Protein AF-A0A2A2EGV1-F1 (afdb_monomer_lite)

pLDDT: mean 85.24, std 10.09, range [55.56, 93.69]

Foldseek 3Di:
DDWDWDDDPQKIKIKDWDFDPDPPTDIDIDIDIHHNDD

Sequence (38 aa):
MHTTTKRAGGAVFIIHHARLRTHGGGSVTSYIAQPHHN

Structure (mmCIF, N/CA/C/O backbone):
data_AF-A0A2A2EGV1-F1
#
_entry.id   AF-A0A2A2EGV1-F1
#
loop_
_atom_site.group_PDB
_atom_site.id
_atom_site.type_symbol
_atom_site.label_atom_id
_atom_site.label_alt_id
_atom_site.label_comp_id
_atom_site.label_asym_id
_atom_site.label_entity_id
_atom_site.label_seq_id
_atom_site.pdbx_PDB_ins_code
_atom_site.Cartn_x
_atom_site.Cartn_y
_atom_site.Cartn_z
_atom_site.occupancy
_atom_site.B_iso_or_equiv
_atom_site.auth_seq_id
_atom_site.auth_comp_id
_atom_site.auth_asym_id
_atom_site.auth_atom_id
_atom_site.pdbx_PDB_model_num
ATOM 1 N N . MET A 1 1 ? 5.183 -9.207 -7.826 1.00 79.75 1 MET A N 1
ATOM 2 C CA . MET A 1 1 ? 4.052 -8.522 -7.167 1.00 79.75 1 MET A CA 1
ATOM 3 C C . MET A 1 1 ? 4.106 -8.906 -5.703 1.00 79.75 1 MET A C 1
ATOM 5 O O . MET A 1 1 ? 4.399 -10.063 -5.434 1.00 79.75 1 MET A O 1
ATOM 9 N N . HIS A 1 2 ? 3.926 -7.956 -4.791 1.00 89.88 2 HIS A N 1
ATOM 10 C CA . HIS A 1 2 ? 3.9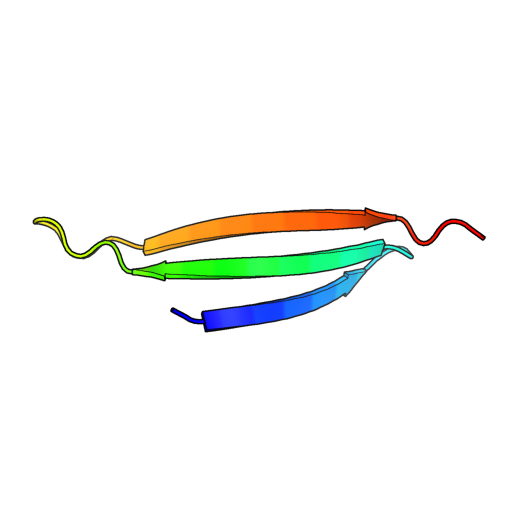67 -8.208 -3.348 1.00 89.88 2 HIS A CA 1
ATOM 11 C C . HIS A 1 2 ? 2.780 -7.515 -2.684 1.00 89.88 2 HIS A C 1
ATOM 13 O O . HIS A 1 2 ? 2.486 -6.371 -3.023 1.00 89.88 2 HIS A O 1
ATOM 19 N N . THR A 1 3 ? 2.122 -8.195 -1.749 1.00 92.38 3 THR A N 1
ATOM 20 C CA . THR A 1 3 ? 1.003 -7.650 -0.978 1.00 92.38 3 THR A CA 1
ATOM 21 C C . THR A 1 3 ? 1.360 -7.657 0.500 1.00 92.38 3 THR A C 1
ATOM 23 O O . THR A 1 3 ? 1.875 -8.655 0.997 1.00 92.38 3 THR A O 1
ATOM 26 N N . THR A 1 4 ? 1.069 -6.562 1.202 1.00 93.69 4 THR A N 1
ATOM 27 C CA . THR A 1 4 ? 1.224 -6.469 2.658 1.00 93.69 4 THR A CA 1
ATOM 28 C C . THR A 1 4 ? -0.088 -6.074 3.313 1.00 93.69 4 THR A C 1
ATOM 30 O O . THR A 1 4 ? -0.865 -5.299 2.758 1.00 93.69 4 THR A O 1
ATOM 33 N N . THR A 1 5 ? -0.323 -6.59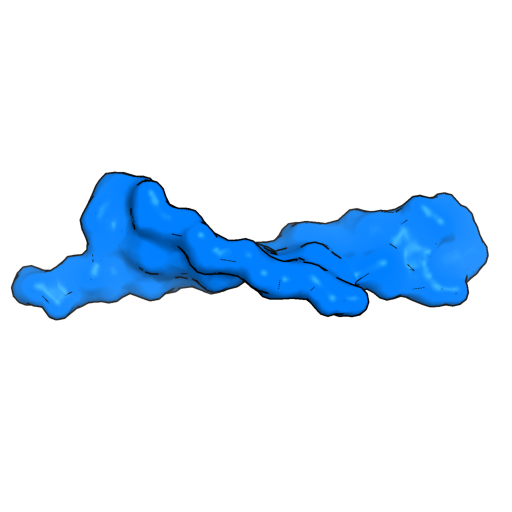6 4.514 1.00 93.00 5 THR A N 1
ATOM 34 C CA . THR A 1 5 ? -1.488 -6.241 5.325 1.00 93.00 5 THR A CA 1
ATOM 35 C C . THR A 1 5 ? -1.029 -5.441 6.532 1.00 93.00 5 THR A C 1
ATOM 37 O O . THR A 1 5 ? -0.107 -5.855 7.237 1.00 93.00 5 THR A O 1
ATOM 40 N N . LYS A 1 6 ? -1.672 -4.301 6.792 1.00 92.62 6 LYS A N 1
ATOM 41 C CA . LYS A 1 6 ? -1.409 -3.467 7.974 1.00 92.62 6 LYS A CA 1
ATOM 42 C C . LYS A 1 6 ? -2.694 -3.200 8.741 1.00 92.62 6 LYS A C 1
ATOM 44 O O . LYS A 1 6 ? -3.767 -3.141 8.153 1.00 92.62 6 LYS A O 1
ATOM 49 N N . ARG A 1 7 ? -2.586 -3.028 10.056 1.00 91.94 7 ARG A N 1
ATOM 50 C CA . ARG A 1 7 ? -3.701 -2.623 10.919 1.00 91.94 7 ARG A CA 1
ATOM 51 C C . ARG A 1 7 ? -3.394 -1.247 11.492 1.00 91.94 7 ARG A C 1
ATOM 53 O O . ARG A 1 7 ? -2.314 -1.063 12.047 1.00 91.94 7 ARG A O 1
ATOM 60 N N . ALA A 1 8 ? -4.312 -0.299 11.344 1.00 88.31 8 ALA A N 1
ATOM 61 C CA . ALA A 1 8 ? -4.191 1.032 11.935 1.00 88.31 8 ALA A CA 1
ATOM 62 C C . ALA A 1 8 ? -5.584 1.604 12.213 1.00 88.31 8 ALA A C 1
ATOM 64 O O . ALA A 1 8 ? -6.476 1.471 11.381 1.00 88.31 8 ALA A O 1
ATOM 65 N N . GLY A 1 9 ? -5.778 2.212 13.388 1.00 87.50 9 GLY A N 1
ATOM 66 C CA . GLY A 1 9 ? -7.023 2.916 13.726 1.00 87.50 9 GLY A CA 1
ATOM 67 C C . GLY A 1 9 ? -8.300 2.073 13.612 1.00 87.50 9 GLY A C 1
ATOM 68 O O . GLY A 1 9 ? -9.319 2.589 13.178 1.00 87.50 9 GLY A O 1
ATOM 69 N N . GLY A 1 10 ? -8.246 0.772 13.926 1.00 88.00 10 GLY A N 1
ATOM 70 C CA . GLY A 1 10 ? -9.408 -0.120 13.792 1.00 88.00 10 GLY A CA 1
ATOM 71 C C . GLY A 1 10 ? -9.757 -0.506 12.349 1.00 88.00 10 GLY A C 1
ATOM 72 O O . GLY A 1 10 ? -10.783 -1.132 12.123 1.00 88.00 10 GLY A O 1
ATOM 73 N N . ALA A 1 11 ? -8.914 -0.180 11.370 1.00 89.88 11 ALA A N 1
ATOM 74 C CA . ALA A 1 11 ? -9.062 -0.621 9.988 1.00 89.88 11 ALA A CA 1
ATOM 75 C C . ALA A 1 11 ? -7.934 -1.579 9.584 1.00 89.88 11 ALA A C 1
ATOM 77 O O . ALA A 1 11 ? -6.798 -1.497 10.074 1.00 89.88 11 ALA A O 1
ATOM 78 N N . VAL A 1 12 ? -8.252 -2.485 8.661 1.00 93.50 12 VAL A N 1
ATOM 79 C CA . VAL A 1 12 ? -7.285 -3.357 7.989 1.00 93.50 12 VAL A CA 1
ATOM 80 C C . VAL A 1 12 ? -7.001 -2.788 6.602 1.00 93.50 12 VAL A C 1
ATOM 82 O O . VAL A 1 12 ? -7.913 -2.537 5.826 1.00 93.50 12 VAL A O 1
ATOM 85 N N . PHE A 1 13 ? -5.729 -2.597 6.277 1.00 92.88 13 PHE A N 1
ATOM 86 C CA . PHE A 1 13 ? -5.263 -2.103 4.987 1.00 92.88 13 PHE A CA 1
ATOM 87 C C . PHE A 1 13 ? -4.618 -3.246 4.218 1.00 92.88 13 PHE A C 1
ATOM 89 O O . PHE A 1 13 ? -3.645 -3.831 4.697 1.00 92.88 13 PHE A O 1
ATOM 96 N N . ILE A 1 14 ? -5.126 -3.532 3.022 1.00 93.31 14 ILE A N 1
ATOM 97 C CA . ILE A 1 14 ? -4.512 -4.477 2.084 1.00 93.31 14 ILE A CA 1
ATOM 98 C C . ILE A 1 14 ? -3.776 -3.653 1.033 1.00 93.31 14 ILE A C 1
ATOM 100 O O . ILE A 1 14 ? -4.408 -2.953 0.242 1.00 93.31 14 ILE A O 1
ATOM 104 N N . ILE A 1 15 ? -2.447 -3.710 1.047 1.00 93.38 15 ILE A N 1
ATOM 105 C CA . ILE A 1 15 ? -1.564 -2.871 0.238 1.00 93.38 15 ILE A CA 1
ATOM 106 C C . ILE A 1 15 ? -0.919 -3.732 -0.846 1.00 93.38 15 ILE A C 1
ATOM 108 O O . ILE A 1 15 ? -0.200 -4.681 -0.540 1.00 93.38 15 ILE A O 1
ATOM 112 N N . HIS A 1 16 ? -1.139 -3.384 -2.108 1.00 92.69 16 HIS A N 1
ATOM 113 C CA . HIS A 1 16 ? -0.591 -4.070 -3.271 1.00 92.69 16 HIS A CA 1
ATOM 114 C C . HIS A 1 16 ? 0.556 -3.267 -3.877 1.00 92.69 16 HIS A C 1
ATOM 116 O O . HIS A 1 16 ? 0.399 -2.093 -4.202 1.00 92.69 16 HIS A O 1
ATOM 122 N N . HIS A 1 17 ? 1.691 -3.927 -4.094 1.00 90.19 17 HIS A N 1
ATOM 123 C CA . HIS A 1 17 ? 2.855 -3.380 -4.780 1.00 90.19 17 HIS A CA 1
ATOM 124 C C . HIS A 1 17 ? 3.077 -4.119 -6.103 1.00 90.19 17 HIS A C 1
ATOM 126 O O . HIS A 1 17 ? 3.430 -5.311 -6.144 1.00 90.19 17 H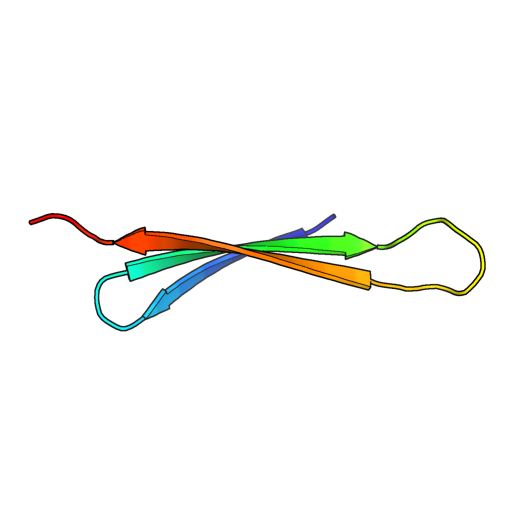IS A O 1
ATOM 132 N N . ALA A 1 18 ? 2.906 -3.396 -7.205 1.00 90.44 18 ALA A N 1
ATOM 133 C CA . ALA A 1 18 ? 3.126 -3.894 -8.553 1.00 90.44 18 ALA A CA 1
ATOM 134 C C . ALA A 1 18 ? 4.329 -3.185 -9.183 1.00 90.44 18 ALA A C 1
ATOM 136 O O . ALA A 1 18 ? 4.382 -1.960 -9.240 1.00 90.44 18 ALA A O 1
ATOM 137 N N . ARG A 1 19 ? 5.303 -3.956 -9.683 1.00 89.19 19 ARG A N 1
ATOM 138 C CA . ARG A 1 19 ? 6.359 -3.408 -10.544 1.00 89.19 19 ARG A CA 1
ATOM 139 C C . ARG A 1 19 ? 5.794 -3.226 -11.946 1.00 89.19 19 ARG A C 1
ATOM 141 O O . ARG A 1 19 ? 5.233 -4.171 -12.502 1.00 89.19 19 ARG A O 1
ATOM 148 N N . LEU A 1 20 ? 5.961 -2.037 -12.508 1.00 86.19 20 LEU A N 1
ATOM 149 C CA . LEU A 1 20 ? 5.609 -1.756 -13.892 1.00 86.19 20 LEU A CA 1
ATOM 150 C C . LEU A 1 20 ? 6.698 -2.340 -14.792 1.00 86.19 20 LEU A C 1
ATOM 152 O O . LEU A 1 20 ? 7.882 -2.078 -14.598 1.00 86.19 20 LEU A O 1
ATOM 156 N N . ARG A 1 21 ? 6.297 -3.174 -15.756 1.00 79.88 21 ARG A N 1
ATOM 157 C CA . ARG A 1 21 ? 7.226 -3.844 -16.687 1.00 79.88 21 ARG A CA 1
ATOM 158 C C . ARG A 1 21 ? 7.538 -3.011 -17.934 1.00 79.88 21 ARG A C 1
ATOM 160 O O . ARG A 1 21 ? 8.281 -3.472 -18.792 1.00 79.88 21 ARG A O 1
ATOM 167 N N . THR A 1 22 ? 6.971 -1.814 -18.051 1.00 77.81 22 THR A N 1
ATOM 168 C CA . THR A 1 22 ? 7.172 -0.904 -19.184 1.00 77.81 22 THR A CA 1
ATOM 169 C C . THR A 1 22 ? 8.351 0.048 -18.947 1.00 77.81 22 THR A C 1
ATOM 171 O O . THR A 1 22 ? 8.787 0.235 -17.809 1.00 77.81 22 THR A O 1
ATOM 174 N N . HIS A 1 23 ? 8.915 0.577 -20.045 1.00 55.56 23 HIS A N 1
ATOM 175 C CA . HIS A 1 23 ? 10.153 1.372 -20.089 1.00 55.56 23 HIS A CA 1
ATOM 176 C C . HIS A 1 23 ? 10.216 2.414 -18.959 1.00 55.56 23 HIS A C 1
ATOM 178 O O . HIS A 1 23 ? 9.390 3.319 -18.908 1.00 55.56 23 HIS A O 1
ATOM 184 N N . GLY A 1 24 ? 11.194 2.272 -18.058 1.00 68.81 24 GLY A N 1
ATOM 185 C CA . GLY A 1 24 ? 11.454 3.234 -16.979 1.00 68.81 24 GLY A CA 1
ATOM 186 C C . GLY A 1 24 ? 11.496 2.654 -15.564 1.00 68.81 24 GLY A C 1
ATOM 187 O O . GLY A 1 24 ? 11.919 3.357 -14.656 1.00 68.81 24 GLY A O 1
ATOM 188 N N . GLY A 1 25 ? 11.115 1.385 -15.359 1.00 79.81 25 GLY A N 1
ATOM 189 C CA . GLY A 1 25 ? 11.292 0.717 -14.062 1.00 79.81 25 GLY A CA 1
ATOM 190 C C . GLY A 1 25 ? 10.512 1.390 -12.927 1.00 79.81 25 GLY A C 1
ATOM 191 O O . GLY A 1 25 ? 11.084 1.786 -11.919 1.00 79.81 25 GLY A O 1
ATOM 192 N N . GLY A 1 26 ? 9.197 1.540 -13.094 1.00 83.75 26 GLY A N 1
ATOM 193 C CA . GLY A 1 26 ? 8.321 2.121 -12.074 1.00 83.75 26 GLY A CA 1
ATOM 194 C C . GLY A 1 26 ? 7.722 1.086 -11.118 1.00 83.75 26 GLY A C 1
ATOM 195 O O . GLY A 1 26 ? 7.737 -0.124 -11.364 1.00 83.75 26 GLY A O 1
ATOM 196 N N . SER A 1 27 ? 7.111 1.565 -10.036 1.00 87.81 27 SER A N 1
ATOM 197 C CA . SER A 1 27 ? 6.238 0.748 -9.191 1.00 87.81 27 SER A CA 1
ATOM 198 C C . SER A 1 27 ? 4.960 1.504 -8.852 1.00 87.81 27 SER A C 1
ATOM 200 O O . SER A 1 27 ? 4.996 2.711 -8.632 1.00 87.81 27 SER A O 1
ATOM 202 N N . VAL A 1 28 ? 3.841 0.788 -8.820 1.00 86.94 28 VAL A N 1
ATOM 203 C CA . VAL A 1 28 ? 2.548 1.300 -8.366 1.00 86.94 28 VAL A CA 1
ATOM 204 C C . VAL A 1 28 ? 2.235 0.654 -7.029 1.00 86.94 28 VAL A C 1
ATOM 206 O O . VAL A 1 28 ? 2.379 -0.562 -6.869 1.00 86.94 28 VAL A O 1
ATOM 209 N N . THR A 1 29 ? 1.804 1.480 -6.080 1.00 90.25 29 THR A N 1
ATOM 210 C CA . THR A 1 29 ? 1.268 1.026 -4.799 1.00 90.25 29 THR A CA 1
ATOM 211 C C . THR A 1 29 ? -0.190 1.449 -4.699 1.00 90.25 29 THR A C 1
ATOM 213 O O . THR A 1 29 ? -0.493 2.631 -4.836 1.00 90.25 29 THR A O 1
ATOM 216 N N . SER A 1 30 ? -1.085 0.494 -4.461 1.00 90.50 30 SER A N 1
ATOM 217 C CA . SER A 1 30 ? -2.506 0.740 -4.196 1.00 90.50 30 SER A CA 1
ATOM 218 C C . SER A 1 30 ? -2.912 0.093 -2.87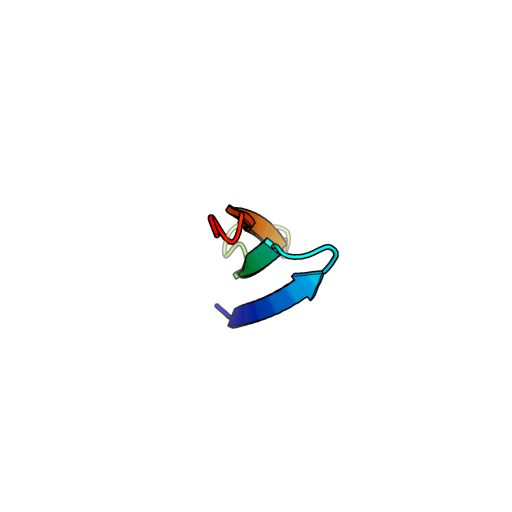7 1.00 90.50 30 SER A C 1
ATOM 220 O O . SER A 1 30 ? -2.287 -0.873 -2.438 1.00 90.50 30 SER A O 1
ATOM 222 N N . TYR A 1 31 ? -3.942 0.620 -2.219 1.00 91.12 31 TYR A N 1
ATOM 223 C CA . TYR A 1 31 ? -4.467 0.025 -0.995 1.00 91.12 31 TYR A CA 1
ATOM 224 C C . TYR A 1 31 ? -5.988 0.104 -0.932 1.00 91.12 31 TYR A C 1
ATOM 226 O O . TYR A 1 31 ? -6.598 1.001 -1.510 1.00 91.12 31 TYR A O 1
ATOM 234 N N . ILE A 1 32 ? -6.583 -0.837 -0.204 1.00 91.81 32 ILE A N 1
ATOM 235 C CA . ILE A 1 32 ? -7.995 -0.805 0.180 1.00 91.81 32 ILE A CA 1
ATOM 236 C C . ILE A 1 32 ? -8.046 -0.837 1.704 1.00 91.81 32 ILE A C 1
ATOM 238 O O . ILE A 1 32 ? -7.399 -1.684 2.326 1.00 91.81 32 ILE A O 1
ATOM 242 N N . ALA A 1 33 ? -8.790 0.100 2.290 1.00 90.19 33 ALA A N 1
ATOM 243 C CA . ALA A 1 33 ? -9.084 0.123 3.715 1.00 90.19 33 ALA A CA 1
ATOM 244 C C . ALA A 1 33 ? -10.396 -0.626 3.969 1.00 90.19 33 ALA A C 1
ATOM 246 O O . ALA A 1 33 ? -11.426 -0.315 3.376 1.00 90.19 33 ALA A O 1
ATOM 247 N N . GLN A 1 34 ? -10.344 -1.612 4.853 1.00 89.12 34 GLN A N 1
ATOM 248 C CA . GLN A 1 34 ? -11.499 -2.335 5.358 1.00 89.12 34 GLN A CA 1
ATOM 249 C C . GLN A 1 34 ? -11.748 -1.853 6.790 1.00 89.12 34 GLN A C 1
ATOM 251 O O . GLN A 1 34 ? -10.982 -2.221 7.690 1.00 89.12 34 GLN A O 1
ATOM 256 N N . PRO A 1 35 ? -12.751 -0.986 7.020 1.00 79.75 35 PRO A N 1
ATOM 257 C CA . PRO A 1 35 ? -13.134 -0.612 8.373 1.00 79.75 35 PRO A CA 1
ATOM 258 C C . PRO A 1 35 ? -13.644 -1.854 9.106 1.00 79.75 35 PRO A C 1
ATOM 260 O O . PRO A 1 35 ? -14.438 -2.625 8.565 1.00 79.75 35 PRO A O 1
ATOM 263 N N . HIS A 1 36 ? -1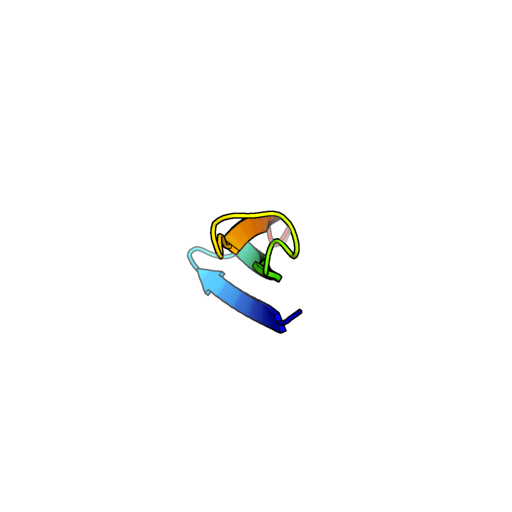3.175 -2.063 10.333 1.00 69.31 36 HIS A N 1
ATOM 264 C CA . HIS A 1 36 ? -13.704 -3.115 11.187 1.00 69.31 36 HIS A CA 1
ATOM 265 C C . HIS A 1 36 ? -15.069 -2.641 11.702 1.00 69.31 36 HIS A C 1
ATOM 267 O O . HIS A 1 36 ? -15.143 -1.862 1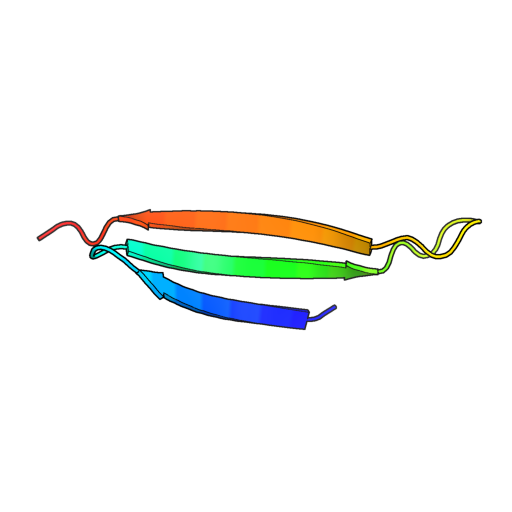2.649 1.00 69.31 36 HIS A O 1
ATOM 273 N N . HIS A 1 37 ? -16.144 -3.039 11.019 1.00 60.03 37 HIS A N 1
ATOM 274 C CA . HIS A 1 37 ? -17.502 -2.866 11.528 1.00 60.03 37 HIS A CA 1
ATOM 275 C C . HIS A 1 37 ? -17.664 -3.792 12.734 1.00 60.03 37 HIS A C 1
ATOM 277 O O . HIS A 1 37 ? -17.755 -5.009 12.575 1.00 60.03 37 HIS A O 1
ATOM 283 N N . ASN A 1 38 ? -17.649 -3.201 13.923 1.00 58.00 38 ASN A N 1
ATOM 284 C CA . ASN A 1 38 ? -18.234 -3.792 15.116 1.00 58.00 38 ASN A CA 1
ATOM 285 C C . ASN A 1 38 ? -19.526 -3.051 15.431 1.00 58.00 38 ASN A C 1
ATOM 287 O O . ASN A 1 38 ? -19.461 -1.802 15.465 1.00 58.00 38 ASN A O 1
#

Organism: NCBI:txid1960969

Radius of gyration: 13.04 Å; chains: 1; bounding box: 30×12×35 Å

Secondary structure (DSSP, 8-state):
-EEEEEEETTEEEEEEEEE--STT--EEEEEEEEE---